Protein AF-A0A9Q3JSG1-F1 (afdb_monomer_lite)

Foldseek 3Di:
DQDDPVSVVCCVVVDPQFDADPVGDTDGPDPPDVVSVVCPPPDPDDVVNVVVVVVVVVVVVVVVVVVVVVVVVVVVVVVVVDDDDDADFFDWDWADCLPPPPDDDDSVPDDTDTDTDDDDD

Organism: NCBI:txid1389203

Secondary structure (DSSP, 8-state):
---SHHHHHHHHHHS-SEEEPTT--EEE-----HHHHHTTTT----HHHHHHHHHHHHHHHHHHHHHHHHHHHHHHHHHHH-PPP-PPTT-EEEE--TT-TTS-S-GGG-PPEEEE-----

pLDDT: mean 70.73, std 15.53, range [45.06, 97.75]

Sequence (121 aa):
MIQTLEDMIRRFCAYDLEFKDSYGFTHGWNPKHPVDTLKKDLVDIHPAASSFKLLLDEVRHNANKRINDAFEYTKQKWDKSHENPEFKVGDSILASTFNFNNIKGPKKFKDSFSGPFIKYR

Structure (mmCIF, N/CA/C/O backbone):
data_AF-A0A9Q3JSG1-F1
#
_entry.id   AF-A0A9Q3JSG1-F1
#
loop_
_atom_site.group_PDB
_atom_site.id
_atom_site.type_symbol
_atom_site.label_atom_id
_atom_site.label_alt_id
_atom_site.label_comp_id
_atom_site.label_asym_id
_atom_site.label_entity_id
_atom_site.label_seq_id
_atom_site.pdbx_PDB_ins_code
_atom_site.Cartn_x
_atom_site.Cartn_y
_atom_site.Cartn_z
_atom_site.occupancy
_atom_site.B_iso_or_equiv
_atom_site.auth_seq_id
_atom_site.auth_comp_id
_atom_site.auth_asym_id
_atom_site.auth_atom_id
_atom_site.pdbx_PDB_model_num
ATOM 1 N N . MET A 1 1 ? 2.620 -1.018 -41.792 1.00 45.31 1 MET A N 1
ATOM 2 C CA . MET A 1 1 ? 4.096 -1.032 -41.807 1.00 45.31 1 MET A CA 1
ATOM 3 C C . MET A 1 1 ? 4.565 -0.022 -40.772 1.00 45.31 1 MET A C 1
ATOM 5 O O . MET A 1 1 ? 4.144 1.122 -40.871 1.00 45.31 1 MET A O 1
ATOM 9 N N . ILE A 1 2 ? 5.300 -0.454 -39.743 1.00 45.06 2 ILE A N 1
ATOM 10 C CA . ILE A 1 2 ? 5.839 0.438 -38.700 1.00 45.06 2 ILE A CA 1
ATOM 11 C C . ILE A 1 2 ? 7.036 1.160 -39.311 1.00 45.06 2 ILE A C 1
ATOM 13 O O . ILE A 1 2 ? 7.956 0.502 -39.790 1.00 45.06 2 ILE A O 1
ATOM 17 N N . GLN A 1 3 ? 6.992 2.488 -39.350 1.00 51.91 3 GLN A N 1
ATOM 18 C CA . GLN A 1 3 ? 8.023 3.293 -40.018 1.00 51.91 3 GLN A CA 1
ATOM 19 C C . GLN A 1 3 ? 8.934 4.031 -39.031 1.00 51.91 3 GLN A C 1
ATOM 21 O O . GLN A 1 3 ? 10.043 4.406 -39.399 1.00 51.91 3 GLN A O 1
ATOM 26 N N . THR A 1 4 ? 8.512 4.212 -37.774 1.00 71.81 4 THR A N 1
ATOM 27 C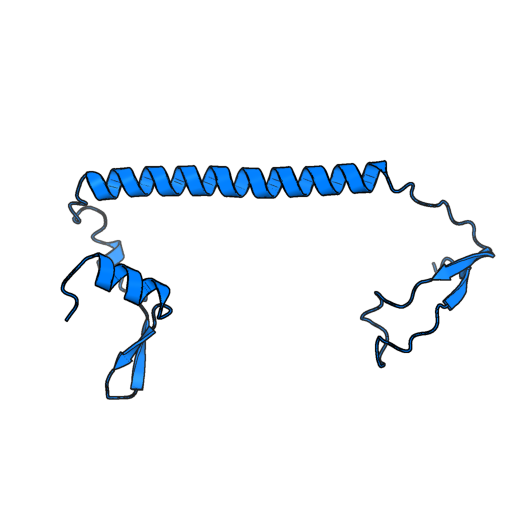 CA . THR A 1 4 ? 9.291 4.928 -36.752 1.00 71.81 4 THR A CA 1
ATOM 28 C C . THR A 1 4 ? 9.133 4.306 -35.362 1.00 71.81 4 THR A C 1
ATOM 30 O O . THR A 1 4 ? 8.151 3.620 -35.071 1.00 71.81 4 THR A O 1
ATOM 33 N N . LEU A 1 5 ? 10.105 4.569 -34.480 1.00 63.56 5 LEU A N 1
ATOM 34 C CA . LEU A 1 5 ? 10.089 4.127 -33.079 1.00 63.56 5 LEU A CA 1
ATOM 35 C C . LEU A 1 5 ? 8.884 4.699 -32.313 1.00 63.56 5 LEU A C 1
ATOM 37 O O . LEU A 1 5 ? 8.303 4.030 -31.464 1.00 63.56 5 LEU A O 1
ATOM 41 N N . GLU A 1 6 ? 8.470 5.920 -32.651 1.00 69.00 6 GLU A N 1
ATOM 42 C CA . GLU A 1 6 ? 7.292 6.554 -32.062 1.00 69.00 6 GLU A CA 1
ATOM 43 C C . GLU A 1 6 ? 5.992 5.859 -32.490 1.00 69.00 6 GLU A C 1
ATOM 45 O O . GLU A 1 6 ? 5.108 5.651 -31.661 1.00 69.00 6 GLU A O 1
ATOM 50 N N . ASP A 1 7 ? 5.895 5.420 -33.750 1.00 60.06 7 ASP A N 1
ATOM 51 C CA . ASP A 1 7 ? 4.764 4.620 -34.237 1.00 60.06 7 ASP A CA 1
ATOM 52 C C . ASP A 1 7 ? 4.714 3.247 -33.537 1.00 60.06 7 ASP A C 1
ATOM 54 O O . ASP A 1 7 ? 3.640 2.747 -33.205 1.00 60.06 7 ASP A O 1
ATOM 58 N N . MET A 1 8 ? 5.877 2.668 -33.217 1.00 62.97 8 MET A N 1
ATOM 59 C CA . MET A 1 8 ? 5.975 1.426 -32.443 1.00 62.97 8 MET A CA 1
ATOM 60 C C . MET A 1 8 ? 5.488 1.604 -30.995 1.00 62.97 8 MET A C 1
ATOM 62 O O . MET A 1 8 ? 4.680 0.810 -30.515 1.00 62.97 8 MET A O 1
ATOM 66 N N . ILE A 1 9 ? 5.932 2.665 -30.312 1.00 68.50 9 ILE A N 1
ATOM 67 C CA . ILE A 1 9 ? 5.552 2.951 -28.918 1.00 68.50 9 ILE A CA 1
ATOM 68 C C . ILE A 1 9 ? 4.072 3.341 -28.821 1.00 68.50 9 ILE A C 1
ATOM 70 O O . ILE A 1 9 ? 3.372 2.871 -27.927 1.00 68.50 9 ILE A O 1
ATOM 74 N N . ARG A 1 10 ? 3.553 4.146 -29.758 1.00 64.06 10 ARG A N 1
ATOM 75 C CA . ARG A 1 10 ? 2.122 4.494 -29.784 1.00 64.06 10 ARG A CA 1
ATOM 76 C C . ARG A 1 10 ? 1.242 3.266 -29.960 1.00 64.06 10 ARG A C 1
ATOM 78 O O . ARG A 1 10 ? 0.214 3.173 -29.299 1.00 64.06 10 ARG A O 1
ATOM 85 N N . ARG A 1 11 ? 1.645 2.312 -30.801 1.00 57.31 11 ARG A N 1
ATOM 86 C CA . ARG A 1 11 ? 0.912 1.047 -30.965 1.00 57.31 11 ARG A CA 1
ATOM 87 C C . ARG A 1 11 ? 0.988 0.172 -29.718 1.00 57.31 11 ARG A C 1
ATOM 89 O O . ARG A 1 11 ? -0.030 -0.399 -29.360 1.00 57.31 11 ARG A O 1
ATOM 96 N N . PHE A 1 12 ? 2.137 0.136 -29.042 1.00 61.00 12 PHE A N 1
ATOM 97 C CA . PHE A 1 12 ? 2.320 -0.574 -27.771 1.00 61.00 12 PHE A CA 1
ATOM 98 C C . PHE A 1 12 ? 1.452 -0.004 -26.637 1.00 61.00 12 PHE A C 1
ATOM 100 O O . PHE A 1 12 ? 0.943 -0.756 -25.818 1.00 61.00 12 PHE A O 1
ATOM 107 N N . CYS A 1 13 ? 1.260 1.317 -26.591 1.00 58.22 13 CYS A N 1
ATOM 108 C CA . CYS A 1 13 ? 0.412 1.956 -25.581 1.00 58.22 13 CYS A CA 1
ATOM 109 C C . CYS A 1 13 ? -1.086 1.942 -25.934 1.00 58.22 13 CYS A C 1
ATOM 111 O O . CYS A 1 13 ? -1.915 1.998 -25.031 1.00 58.22 13 CYS A O 1
ATOM 113 N N . ALA A 1 14 ? -1.442 1.936 -27.225 1.00 55.69 14 ALA A N 1
ATOM 114 C CA . ALA A 1 14 ? -2.836 1.996 -27.681 1.00 55.69 14 ALA A CA 1
ATOM 115 C C . ALA A 1 14 ? -3.501 0.619 -27.805 1.00 55.69 14 ALA A C 1
ATOM 117 O O . ALA A 1 14 ? -4.720 0.516 -27.680 1.00 55.69 14 ALA A O 1
ATOM 118 N N . TYR A 1 15 ? -2.713 -0.423 -28.054 1.00 48.97 15 TYR A N 1
ATOM 119 C CA . TYR A 1 15 ? -3.177 -1.797 -28.126 1.00 48.97 15 TYR A CA 1
ATOM 120 C C . TYR A 1 15 ? -2.356 -2.598 -27.124 1.00 48.97 15 TYR A C 1
ATOM 122 O O . TYR A 1 15 ? -1.144 -2.739 -27.293 1.00 48.97 15 TYR A O 1
ATOM 130 N N . ASP A 1 16 ? -3.014 -3.150 -26.102 1.00 49.44 16 ASP A N 1
ATOM 131 C CA . ASP A 1 16 ? -2.452 -4.322 -25.437 1.00 49.44 16 ASP A CA 1
ATOM 132 C C . ASP A 1 16 ? -2.068 -5.340 -26.520 1.00 49.44 16 ASP A C 1
ATOM 134 O O . ASP A 1 16 ? -2.697 -5.401 -27.576 1.00 49.44 16 ASP A O 1
ATOM 138 N N . LEU A 1 17 ? -0.988 -6.067 -26.251 1.00 52.28 17 LEU A N 1
ATOM 139 C CA . LEU A 1 17 ? -0.110 -6.859 -27.124 1.00 52.28 17 LEU A CA 1
ATOM 140 C C . LEU A 1 17 ? -0.762 -7.980 -27.973 1.00 52.28 17 LEU A C 1
ATOM 142 O O . LEU A 1 17 ? -0.142 -9.014 -28.205 1.00 52.28 17 LEU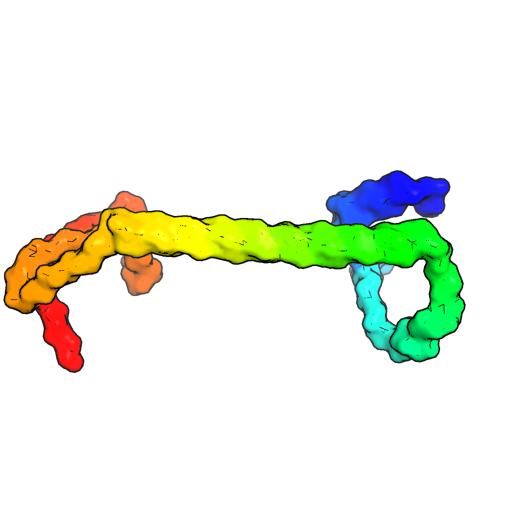 A O 1
ATOM 146 N N . GLU A 1 18 ? -1.991 -7.808 -28.446 1.00 50.94 18 GLU A N 1
ATOM 147 C CA . GLU A 1 18 ? -2.766 -8.758 -29.232 1.00 50.94 18 GLU A CA 1
ATOM 148 C C . GLU A 1 18 ? -3.064 -8.180 -30.619 1.00 50.94 18 GLU A C 1
ATOM 150 O O . GLU A 1 18 ? -3.997 -7.405 -30.836 1.00 50.94 18 GLU A O 1
ATOM 155 N N . PHE A 1 19 ? -2.261 -8.592 -31.597 1.00 52.19 19 PHE A N 1
ATOM 156 C CA . PHE A 1 19 ? -2.543 -8.344 -33.005 1.00 52.19 19 PHE A CA 1
ATOM 157 C C . PHE A 1 19 ? -3.527 -9.412 -33.507 1.00 52.19 19 PHE A C 1
ATOM 159 O O . PHE A 1 19 ? -3.241 -10.604 -33.398 1.00 52.19 19 PHE A O 1
ATOM 166 N N . LYS A 1 20 ? -4.687 -9.011 -34.044 1.00 50.72 20 LYS A N 1
ATOM 167 C CA . LYS A 1 20 ? -5.618 -9.929 -34.723 1.00 50.72 20 LYS A CA 1
ATOM 168 C C . LYS A 1 20 ? -5.410 -9.884 -36.229 1.00 50.72 20 LYS A C 1
ATOM 170 O O . LYS A 1 20 ? -5.493 -8.811 -36.821 1.00 50.72 20 LYS A O 1
ATOM 175 N N . ASP A 1 21 ? -5.193 -11.047 -36.832 1.00 56.56 21 ASP A N 1
ATOM 176 C CA . ASP A 1 21 ? -5.088 -11.174 -38.288 1.00 56.56 21 ASP A CA 1
ATOM 177 C C . ASP A 1 21 ? -6.477 -11.139 -38.959 1.00 56.56 21 ASP A C 1
ATOM 179 O O . ASP A 1 21 ? -7.507 -11.247 -38.285 1.00 56.56 21 ASP A O 1
ATOM 183 N N . SER A 1 22 ? -6.540 -11.029 -40.292 1.00 60.12 22 SER A N 1
ATOM 184 C CA . SER A 1 22 ? -7.803 -10.963 -41.065 1.00 60.12 22 SER A CA 1
ATOM 185 C C . SER A 1 22 ? -8.715 -12.194 -40.917 1.00 60.12 22 SER A C 1
ATOM 187 O O . SER A 1 22 ? -9.892 -12.138 -41.267 1.00 60.12 22 SER A O 1
ATOM 189 N N . TYR A 1 23 ? -8.190 -13.281 -40.353 1.00 60.78 23 TYR A N 1
ATOM 190 C CA . TYR A 1 23 ? -8.910 -14.512 -40.019 1.00 60.78 23 TYR A CA 1
ATOM 191 C C . TYR A 1 23 ? -9.373 -1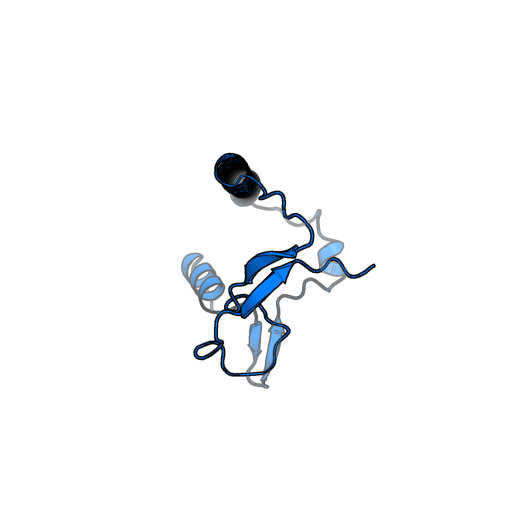4.578 -38.550 1.00 60.78 23 TYR A C 1
ATOM 193 O O . TYR A 1 23 ? -9.952 -15.577 -38.132 1.00 60.78 23 TYR A O 1
ATOM 201 N N . GLY A 1 24 ? -9.130 -13.531 -37.750 1.00 56.62 24 GLY A N 1
ATOM 202 C CA . GLY A 1 24 ? -9.639 -13.396 -36.380 1.00 56.62 24 GLY A CA 1
ATOM 203 C C . GLY A 1 24 ? -8.794 -14.036 -35.271 1.00 56.62 24 GLY A C 1
ATOM 204 O O . GLY A 1 24 ? -9.206 -13.996 -34.110 1.00 56.62 24 GLY A O 1
ATOM 205 N N . PHE A 1 25 ? -7.617 -14.588 -35.583 1.00 52.97 25 PHE A N 1
ATOM 206 C CA . PHE A 1 25 ? -6.708 -15.177 -34.592 1.00 52.97 25 PHE A CA 1
ATOM 207 C C . PHE A 1 25 ? -5.886 -14.107 -33.867 1.00 52.97 25 PHE A C 1
ATOM 209 O O . PHE A 1 25 ? -5.305 -13.235 -34.508 1.00 52.97 25 PHE A O 1
ATOM 216 N N . THR A 1 26 ? -5.826 -14.182 -32.533 1.00 52.72 26 THR A N 1
ATOM 217 C CA . THR A 1 26 ? -4.994 -13.315 -31.688 1.00 52.72 26 THR A CA 1
ATOM 218 C C . THR A 1 26 ? -3.560 -13.831 -31.648 1.00 52.72 26 THR A C 1
ATOM 220 O O . THR A 1 26 ? -3.247 -14.837 -31.010 1.00 52.72 26 THR A O 1
ATOM 223 N N . HIS A 1 27 ? -2.655 -13.113 -32.301 1.00 53.78 27 HIS A N 1
ATOM 224 C CA . HIS A 1 27 ? -1.224 -13.286 -32.119 1.00 53.78 27 HIS A CA 1
ATOM 225 C C . HIS A 1 27 ? -0.778 -12.377 -30.977 1.00 53.78 27 HIS A C 1
ATOM 227 O O . HIS A 1 27 ? -0.425 -11.215 -31.171 1.00 53.78 27 HIS A O 1
ATOM 233 N N . GLY A 1 28 ? -0.838 -12.911 -29.758 1.00 49.16 28 GLY A N 1
ATOM 234 C CA . GLY A 1 28 ? -0.092 -12.339 -28.645 1.00 49.16 28 GLY A CA 1
ATOM 235 C C . GLY A 1 28 ? 1.406 -12.530 -28.878 1.00 49.16 28 GLY A C 1
ATOM 236 O O . GLY A 1 28 ? 1.814 -13.571 -29.404 1.00 49.16 28 GLY A O 1
ATOM 237 N N . TRP A 1 29 ? 2.247 -11.581 -28.457 1.00 51.47 29 TRP A N 1
ATOM 238 C CA . TRP A 1 29 ? 3.688 -11.846 -28.334 1.00 51.47 29 TRP A CA 1
ATOM 239 C C . TRP A 1 29 ? 3.889 -12.827 -27.179 1.00 51.47 29 TRP A C 1
ATOM 241 O O . TRP A 1 29 ? 4.110 -12.452 -26.032 1.00 51.47 29 TRP A O 1
ATOM 251 N N . ASN A 1 30 ? 3.736 -14.113 -27.471 1.00 47.03 30 ASN A N 1
ATOM 252 C CA . ASN A 1 30 ? 4.008 -15.189 -26.538 1.00 47.03 30 ASN A CA 1
ATOM 253 C C . ASN A 1 30 ? 5.453 -15.626 -26.801 1.00 47.03 30 ASN A C 1
ATOM 255 O O . ASN A 1 30 ? 5.683 -16.321 -27.793 1.00 47.03 30 ASN A O 1
ATOM 259 N N . PRO A 1 31 ? 6.441 -15.255 -25.963 1.00 45.41 31 PRO A N 1
ATOM 260 C CA . PRO A 1 31 ? 7.781 -15.821 -26.050 1.00 45.41 31 PRO A CA 1
ATOM 261 C C . PRO A 1 31 ? 7.717 -17.264 -25.528 1.00 45.41 31 PRO A C 1
ATOM 263 O O . PRO A 1 31 ? 8.153 -17.574 -24.423 1.00 45.41 31 PRO A O 1
ATOM 266 N N . LYS A 1 32 ? 7.061 -18.148 -26.282 1.00 46.12 32 LYS A N 1
ATOM 267 C CA . LYS A 1 32 ? 6.897 -19.570 -25.955 1.00 46.12 32 LYS A CA 1
ATOM 268 C C . LYS A 1 32 ? 7.617 -20.480 -26.940 1.00 46.12 32 LYS A C 1
ATOM 270 O O . LYS A 1 32 ? 7.507 -21.696 -26.810 1.00 46.12 32 LYS A O 1
ATOM 275 N N . HIS A 1 33 ? 8.375 -19.935 -27.894 1.00 49.44 33 HIS A N 1
ATOM 276 C CA . HIS A 1 33 ? 9.260 -20.773 -28.686 1.00 49.44 33 HIS A CA 1
ATOM 277 C C . HIS A 1 33 ? 10.565 -21.034 -27.913 1.00 49.44 33 HIS A C 1
ATOM 279 O O . HIS A 1 33 ? 11.253 -20.087 -27.529 1.00 49.44 33 HIS A O 1
ATOM 285 N N . PRO A 1 34 ? 10.969 -22.308 -27.724 1.00 49.22 34 PRO A N 1
ATOM 286 C CA . PRO A 1 34 ? 12.261 -22.655 -27.119 1.00 49.22 34 PRO A CA 1
ATOM 287 C C . PRO A 1 34 ? 13.445 -22.004 -27.850 1.00 49.22 34 PRO A C 1
ATOM 289 O O . PRO A 1 34 ? 14.487 -21.746 -27.258 1.00 49.22 34 PRO A O 1
ATOM 292 N N . VAL A 1 35 ? 13.258 -21.688 -29.134 1.00 52.66 35 VAL A N 1
ATOM 293 C CA . VAL A 1 35 ? 14.235 -21.035 -30.012 1.00 52.66 35 VAL A CA 1
ATOM 294 C C . VAL A 1 35 ? 14.618 -19.636 -29.514 1.00 52.66 35 VAL A C 1
ATOM 296 O O . VAL A 1 35 ? 15.791 -19.277 -29.584 1.00 52.66 35 VAL A O 1
ATOM 299 N N . ASP A 1 36 ? 13.678 -18.886 -28.932 1.00 48.94 36 ASP A N 1
ATOM 300 C CA . ASP A 1 36 ? 13.948 -17.551 -28.374 1.00 48.94 36 ASP A CA 1
ATOM 301 C C . ASP A 1 36 ? 14.700 -17.637 -27.039 1.00 48.94 36 ASP A C 1
ATOM 303 O O . ASP A 1 36 ? 15.428 -16.726 -26.650 1.00 48.94 36 ASP A O 1
ATOM 307 N N . THR A 1 37 ? 14.580 -18.774 -26.348 1.00 55.50 37 THR A N 1
ATOM 308 C CA . THR A 1 37 ? 15.332 -19.048 -25.115 1.00 55.50 37 THR A CA 1
ATOM 309 C C . THR A 1 37 ? 16.766 -19.487 -25.420 1.00 55.50 37 THR A C 1
ATOM 311 O O . THR A 1 37 ? 17.670 -19.187 -24.643 1.00 55.50 37 THR A O 1
ATOM 314 N N . LEU A 1 38 ? 16.976 -20.156 -26.561 1.00 55.19 38 LEU A N 1
ATOM 315 C CA . LEU A 1 38 ? 18.271 -20.664 -27.027 1.00 55.19 38 LEU A CA 1
ATOM 316 C C . LEU A 1 38 ? 19.177 -19.583 -27.646 1.00 55.19 38 LEU A C 1
ATOM 318 O O . LEU A 1 38 ? 20.373 -19.808 -27.779 1.00 55.19 38 LEU A O 1
ATOM 322 N N . LYS A 1 39 ? 18.637 -18.412 -28.013 1.00 55.22 39 LYS A N 1
ATOM 323 C CA . LYS A 1 39 ? 19.378 -17.321 -28.680 1.00 55.22 39 LYS A CA 1
ATOM 324 C C . LYS A 1 39 ? 19.667 -16.114 -27.782 1.00 55.22 39 LYS A C 1
ATOM 326 O O . LYS A 1 39 ? 19.871 -15.014 -28.287 1.00 55.22 39 LYS A O 1
ATOM 331 N N . LYS A 1 40 ? 19.695 -16.291 -26.459 1.00 55.97 40 LYS A N 1
ATOM 332 C CA . LYS A 1 40 ? 20.018 -15.193 -25.525 1.00 55.97 40 LYS A CA 1
ATOM 333 C C . LYS A 1 40 ? 21.411 -14.599 -25.763 1.00 55.97 40 LYS A C 1
ATOM 335 O O . LYS A 1 40 ? 21.586 -13.406 -25.555 1.00 55.97 40 LYS A O 1
ATOM 340 N N . ASP A 1 41 ? 22.331 -15.408 -26.283 1.00 56.72 41 ASP A N 1
ATOM 341 C CA . ASP A 1 41 ? 23.723 -15.020 -26.525 1.00 56.72 41 ASP A CA 1
ATOM 342 C C . ASP A 1 41 ? 23.975 -14.496 -27.954 1.00 56.72 41 ASP A C 1
ATOM 344 O O . ASP A 1 41 ? 25.089 -14.095 -28.268 1.00 56.72 41 ASP A O 1
ATOM 348 N N . LEU A 1 42 ? 22.965 -14.509 -28.839 1.00 54.94 42 LEU A N 1
ATOM 349 C CA . LEU A 1 42 ? 23.111 -14.140 -30.260 1.00 54.94 42 LEU A CA 1
ATOM 350 C C . LEU A 1 42 ? 22.502 -12.780 -30.624 1.00 54.94 42 LEU A C 1
ATOM 352 O O . LEU A 1 42 ? 22.607 -12.351 -31.773 1.00 54.94 42 LEU A O 1
ATOM 356 N N . VAL A 1 43 ? 21.817 -12.116 -29.693 1.00 63.19 43 VAL A N 1
ATOM 357 C CA . VAL A 1 43 ? 21.240 -10.799 -29.964 1.00 63.19 43 VAL A CA 1
ATOM 358 C C . VAL A 1 43 ? 22.267 -9.749 -29.566 1.00 63.19 43 VAL A C 1
ATOM 360 O O . VAL A 1 43 ? 22.416 -9.454 -28.382 1.00 63.19 43 VAL A O 1
ATOM 363 N N . ASP A 1 44 ? 22.951 -9.170 -30.554 1.00 60.69 44 ASP A N 1
ATOM 364 C CA . ASP A 1 44 ? 23.726 -7.941 -30.370 1.00 60.69 44 ASP A CA 1
ATOM 365 C C . ASP A 1 44 ? 22.759 -6.805 -30.019 1.00 60.69 44 ASP A C 1
ATOM 367 O O . ASP A 1 44 ? 22.196 -6.110 -30.870 1.00 60.69 44 ASP A O 1
ATOM 371 N N . ILE A 1 45 ? 22.499 -6.652 -28.723 1.00 63.75 45 ILE A N 1
ATOM 372 C CA . ILE A 1 45 ? 21.697 -5.555 -28.202 1.00 63.75 45 ILE A CA 1
ATOM 373 C C . ILE A 1 45 ? 22.542 -4.293 -28.348 1.00 63.75 45 ILE A C 1
ATOM 375 O O . ILE A 1 45 ? 23.605 -4.171 -27.739 1.00 63.75 45 ILE A O 1
ATOM 379 N N . HIS A 1 46 ? 22.051 -3.333 -29.133 1.00 66.19 46 HIS A N 1
ATOM 380 C CA . HIS A 1 46 ? 22.691 -2.029 -29.270 1.00 66.1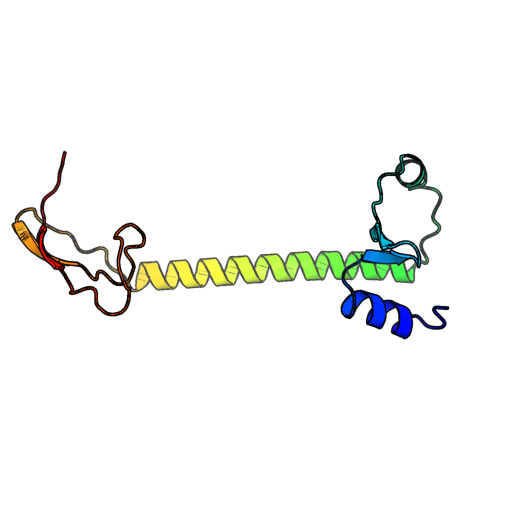9 46 HIS A CA 1
ATOM 381 C C . HIS A 1 46 ? 22.992 -1.444 -27.873 1.00 66.19 46 HIS A C 1
ATOM 383 O O . HIS A 1 46 ? 22.103 -1.458 -27.013 1.00 66.19 46 HIS A O 1
ATOM 389 N N . PRO A 1 47 ? 24.194 -0.899 -27.611 1.00 71.50 47 PRO A N 1
ATOM 390 C CA . PRO A 1 47 ? 24.620 -0.495 -26.265 1.00 71.50 47 PRO A CA 1
ATOM 391 C C . PRO A 1 47 ? 23.654 0.489 -25.584 1.00 71.50 47 PRO A C 1
ATOM 393 O O . PRO A 1 47 ? 23.458 0.421 -24.373 1.00 71.50 47 PRO A O 1
ATOM 396 N N . ALA A 1 48 ? 22.969 1.335 -26.363 1.00 72.69 48 ALA A N 1
ATOM 397 C CA . ALA A 1 48 ? 21.926 2.233 -25.854 1.00 72.69 48 ALA A CA 1
ATOM 398 C C . ALA A 1 48 ? 20.669 1.510 -25.321 1.00 72.69 48 ALA A C 1
ATOM 400 O O . ALA A 1 48 ? 20.025 1.990 -24.394 1.00 72.69 48 ALA A O 1
ATOM 401 N N . ALA A 1 49 ? 20.303 0.352 -25.879 1.00 72.88 49 ALA A N 1
ATOM 402 C CA . ALA A 1 49 ? 19.186 -0.448 -25.375 1.00 72.88 49 ALA A CA 1
ATOM 403 C C . ALA A 1 49 ? 19.568 -1.193 -24.083 1.00 72.88 49 ALA A C 1
ATOM 405 O O . ALA A 1 49 ? 18.740 -1.335 -23.183 1.00 72.88 49 ALA A O 1
ATOM 406 N N . SER A 1 50 ? 20.836 -1.605 -23.958 1.00 72.56 50 SER A N 1
ATOM 407 C CA . SER A 1 50 ? 21.372 -2.194 -22.724 1.00 72.56 50 SER A CA 1
ATOM 408 C C . SER A 1 50 ? 21.398 -1.176 -21.577 1.00 72.56 50 SER A C 1
ATOM 410 O O . SER A 1 50 ? 20.886 -1.454 -20.490 1.00 72.56 50 SER A O 1
ATOM 412 N N . SER A 1 51 ? 21.890 0.044 -21.829 1.00 77.19 51 SER A N 1
ATOM 413 C CA . SER A 1 51 ? 21.886 1.116 -20.824 1.00 77.19 51 SER A CA 1
ATOM 414 C C . SER A 1 51 ? 20.470 1.542 -20.427 1.00 77.19 51 SER A C 1
ATOM 416 O O . SER A 1 51 ? 20.203 1.770 -19.247 1.00 77.19 51 SER A O 1
ATOM 418 N N . PHE A 1 52 ? 19.536 1.577 -21.380 1.00 81.31 52 PHE A N 1
ATOM 419 C CA . PHE A 1 52 ? 18.138 1.889 -21.092 1.00 81.31 52 PHE A CA 1
ATOM 420 C C . PHE A 1 52 ? 17.468 0.837 -20.200 1.00 81.31 52 PHE A C 1
ATOM 422 O O . PHE A 1 52 ? 16.715 1.189 -19.295 1.00 81.31 52 PHE A O 1
ATOM 429 N N . LYS A 1 53 ? 17.773 -0.452 -20.398 1.00 84.81 53 LYS A N 1
ATOM 430 C CA . LYS A 1 53 ? 17.268 -1.520 -19.526 1.00 84.81 53 LYS A CA 1
ATOM 431 C C . LYS A 1 53 ? 17.740 -1.343 -18.083 1.00 84.81 53 LYS A C 1
ATOM 433 O O . LYS A 1 53 ? 16.923 -1.428 -17.172 1.00 84.81 53 LYS A O 1
ATOM 438 N N . LEU A 1 54 ? 19.030 -1.064 -17.885 1.00 86.75 54 LEU A N 1
ATOM 439 C CA . LEU A 1 54 ? 19.591 -0.824 -16.551 1.00 86.75 54 LEU A CA 1
ATOM 440 C C . LEU A 1 54 ? 18.889 0.345 -15.853 1.00 86.75 54 LEU A C 1
ATOM 442 O O . LEU A 1 54 ? 18.491 0.222 -14.697 1.00 86.75 54 LEU A O 1
ATOM 446 N N . LEU A 1 55 ? 18.665 1.438 -16.587 1.00 89.00 55 LEU A N 1
ATOM 447 C CA . LEU A 1 55 ? 17.933 2.596 -16.081 1.00 89.00 55 LEU A CA 1
ATOM 448 C C . LEU A 1 55 ? 16.494 2.224 -15.695 1.00 89.00 55 LEU A C 1
ATOM 450 O O . LEU A 1 55 ? 16.026 2.602 -14.623 1.00 89.00 55 LEU A O 1
ATOM 454 N N . LEU A 1 56 ? 15.788 1.457 -16.529 1.00 90.62 56 LEU A N 1
ATOM 455 C CA . LEU A 1 56 ? 14.428 1.008 -16.220 1.00 90.62 56 LEU A CA 1
ATOM 456 C C . LEU A 1 56 ? 14.366 0.110 -14.983 1.00 90.62 56 LEU A C 1
ATOM 458 O O . LEU A 1 56 ? 13.434 0.240 -14.186 1.00 90.62 56 LEU A O 1
ATOM 462 N N . ASP A 1 57 ? 15.332 -0.788 -14.813 1.00 91.12 57 ASP A N 1
ATOM 463 C CA . ASP A 1 57 ? 15.386 -1.676 -13.654 1.00 91.12 57 ASP A CA 1
ATOM 464 C C . ASP A 1 57 ? 15.670 -0.886 -12.364 1.00 91.12 57 ASP A C 1
ATOM 466 O O . ASP A 1 57 ? 15.015 -1.124 -11.344 1.00 91.12 57 ASP A O 1
ATOM 470 N N . GLU A 1 58 ? 16.547 0.122 -12.418 1.00 95.06 58 GLU A N 1
ATOM 471 C CA . GLU A 1 58 ? 16.793 1.039 -11.298 1.00 95.06 58 GLU A CA 1
ATOM 472 C C . GLU A 1 58 ? 15.546 1.871 -10.955 1.00 95.06 58 GLU A C 1
ATOM 474 O O . GLU A 1 58 ? 15.137 1.948 -9.791 1.00 95.06 58 GLU A O 1
ATOM 479 N N . VAL A 1 59 ? 14.886 2.450 -11.963 1.00 93.75 59 VAL A N 1
ATOM 480 C CA . VAL A 1 59 ? 13.643 3.214 -11.777 1.00 93.75 59 VAL A CA 1
ATOM 481 C C . VAL A 1 59 ? 12.550 2.332 -11.178 1.00 93.75 59 VAL A C 1
ATOM 483 O O . VAL A 1 59 ? 11.866 2.756 -10.245 1.00 93.75 59 VAL A O 1
ATOM 486 N N . ARG A 1 60 ? 12.409 1.088 -11.649 1.00 93.62 60 ARG A N 1
ATOM 487 C CA . ARG A 1 60 ? 11.448 0.122 -11.100 1.00 93.62 60 ARG A CA 1
ATOM 488 C C . ARG A 1 60 ? 11.758 -0.206 -9.641 1.00 93.62 60 ARG A C 1
ATOM 490 O O . ARG A 1 60 ? 10.841 -0.223 -8.820 1.00 93.62 60 ARG A O 1
ATOM 497 N N . HIS A 1 61 ? 13.024 -0.452 -9.306 1.00 95.38 61 HIS A N 1
ATOM 498 C CA . HIS A 1 61 ? 13.435 -0.714 -7.927 1.00 95.38 61 HIS A CA 1
ATOM 499 C C . HIS A 1 61 ? 13.090 0.467 -7.009 1.00 95.38 61 HIS A C 1
ATOM 501 O O . HIS A 1 61 ? 12.455 0.285 -5.966 1.00 95.38 61 HIS A O 1
ATOM 507 N N . ASN A 1 62 ? 13.428 1.683 -7.437 1.00 96.38 62 ASN A N 1
ATOM 508 C CA . ASN A 1 62 ? 13.134 2.902 -6.693 1.00 96.38 62 ASN A CA 1
ATOM 509 C C . ASN A 1 62 ? 11.626 3.132 -6.537 1.00 96.38 62 ASN A C 1
ATOM 511 O O . ASN A 1 62 ? 11.174 3.448 -5.437 1.00 96.38 62 ASN A O 1
ATOM 515 N N . ALA A 1 63 ? 10.835 2.930 -7.592 1.00 95.56 63 ALA A N 1
ATOM 516 C CA . ALA A 1 63 ? 9.381 3.051 -7.533 1.00 95.56 63 ALA A CA 1
ATOM 517 C C . ALA A 1 63 ? 8.772 2.068 -6.520 1.00 95.56 63 ALA A C 1
ATOM 519 O O . ALA A 1 63 ? 7.992 2.478 -5.661 1.00 95.56 63 ALA A O 1
ATOM 520 N N . ASN A 1 64 ? 9.192 0.800 -6.553 1.00 96.88 64 ASN A N 1
ATOM 521 C CA . ASN A 1 64 ? 8.731 -0.216 -5.604 1.00 96.88 64 ASN A CA 1
ATOM 522 C C . ASN A 1 64 ? 9.081 0.150 -4.160 1.00 96.88 64 ASN A C 1
ATOM 524 O O . ASN A 1 64 ? 8.236 0.042 -3.271 1.00 96.88 64 ASN A O 1
ATOM 528 N N . LYS A 1 65 ? 10.303 0.640 -3.927 1.00 97.75 65 LYS A N 1
ATOM 529 C CA . LYS A 1 65 ? 10.717 1.115 -2.606 1.00 97.75 65 LYS A CA 1
ATOM 530 C C . LYS A 1 65 ? 9.811 2.245 -2.110 1.00 97.75 65 LYS A C 1
ATOM 532 O O . LYS A 1 65 ? 9.322 2.179 -0.991 1.00 97.75 65 LYS A O 1
ATOM 537 N N . ARG A 1 66 ? 9.510 3.235 -2.957 1.00 95.50 66 ARG A N 1
ATOM 538 C CA . ARG A 1 66 ? 8.641 4.367 -2.583 1.00 95.50 66 ARG A CA 1
ATOM 539 C C . ARG A 1 66 ? 7.211 3.943 -2.270 1.00 95.50 66 ARG A C 1
ATOM 541 O O . ARG A 1 66 ? 6.610 4.511 -1.363 1.00 95.50 66 ARG A O 1
ATOM 548 N N . ILE A 1 67 ? 6.682 2.954 -2.987 1.00 94.50 67 ILE A N 1
ATOM 549 C CA . ILE A 1 67 ? 5.363 2.378 -2.694 1.00 94.50 67 ILE A CA 1
ATOM 550 C C . ILE A 1 67 ? 5.367 1.732 -1.304 1.00 94.50 67 ILE A C 1
ATOM 552 O O . ILE A 1 67 ? 4.467 2.000 -0.508 1.00 94.50 67 ILE A O 1
ATOM 556 N N . ASN A 1 68 ? 6.392 0.937 -0.993 1.00 97.38 68 ASN A N 1
ATOM 557 C CA . ASN A 1 68 ? 6.518 0.289 0.312 1.00 97.38 68 ASN A CA 1
ATOM 558 C C . ASN A 1 68 ? 6.677 1.315 1.443 1.00 97.38 68 ASN A C 1
ATOM 560 O O . ASN A 1 68 ? 5.934 1.254 2.419 1.00 97.38 68 ASN A O 1
ATOM 564 N N . ASP A 1 69 ? 7.554 2.309 1.275 1.00 96.81 69 ASP A N 1
ATOM 565 C CA . ASP A 1 69 ? 7.763 3.380 2.258 1.00 96.81 69 ASP A CA 1
ATOM 566 C C . ASP A 1 69 ? 6.454 4.153 2.531 1.00 96.81 69 ASP A C 1
ATOM 568 O O . ASP A 1 69 ? 6.118 4.460 3.677 1.00 96.81 69 ASP A O 1
ATOM 572 N N . ALA A 1 70 ? 5.673 4.450 1.484 1.00 94.94 70 ALA A N 1
ATOM 573 C CA . ALA A 1 70 ? 4.384 5.132 1.614 1.00 94.94 70 ALA A CA 1
ATOM 574 C C . ALA A 1 70 ? 3.337 4.271 2.343 1.00 94.94 70 ALA A C 1
ATOM 576 O O . ALA A 1 70 ? 2.554 4.784 3.156 1.00 94.94 70 ALA A O 1
ATOM 577 N N . PHE A 1 71 ? 3.328 2.963 2.077 1.00 95.44 71 PHE A N 1
ATOM 578 C CA . PHE A 1 71 ? 2.469 2.014 2.778 1.00 95.44 71 PHE A CA 1
ATOM 579 C C . PHE A 1 71 ? 2.832 1.928 4.266 1.00 95.44 71 PHE A C 1
ATOM 581 O O . PHE A 1 71 ? 1.955 2.063 5.122 1.00 95.44 71 PHE A O 1
ATOM 588 N N . GLU A 1 72 ? 4.118 1.784 4.588 1.00 94.50 72 GLU A N 1
ATOM 589 C CA . GLU A 1 72 ? 4.609 1.746 5.968 1.00 94.50 72 GLU A CA 1
ATOM 590 C C . GLU A 1 72 ? 4.310 3.043 6.722 1.00 94.50 72 GLU A C 1
ATOM 592 O O . GLU A 1 72 ? 3.832 2.993 7.857 1.00 94.50 72 GLU A O 1
ATOM 597 N N . TYR A 1 73 ? 4.509 4.202 6.089 1.00 93.38 73 TYR A N 1
ATOM 598 C CA . TYR A 1 73 ? 4.150 5.495 6.673 1.00 93.38 73 TYR A CA 1
ATOM 599 C C . TYR A 1 73 ? 2.658 5.567 7.015 1.00 93.38 73 TYR A C 1
ATOM 601 O O . TYR A 1 73 ? 2.284 5.990 8.111 1.00 93.38 73 TYR A O 1
ATOM 609 N N . THR A 1 74 ? 1.800 5.124 6.093 1.00 90.00 74 THR A N 1
ATOM 610 C CA . THR A 1 74 ? 0.347 5.116 6.300 1.00 90.00 74 THR A CA 1
ATOM 611 C C . THR A 1 74 ? -0.035 4.192 7.450 1.00 90.00 74 THR A C 1
ATOM 613 O O . THR A 1 74 ? -0.821 4.589 8.310 1.00 90.00 74 THR A O 1
ATOM 616 N N . LYS A 1 75 ? 0.570 3.001 7.514 1.00 89.12 75 LYS A N 1
ATOM 617 C CA . LYS A 1 75 ? 0.376 2.047 8.608 1.00 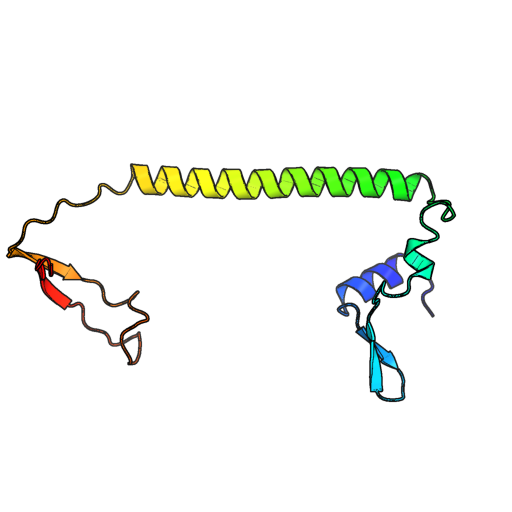89.12 75 LYS A CA 1
ATOM 618 C C . LYS A 1 75 ? 0.801 2.639 9.953 1.00 89.12 75 LYS A C 1
ATOM 620 O O . LYS A 1 75 ? 0.002 2.671 10.876 1.00 89.12 75 LYS A O 1
ATOM 625 N N . GLN A 1 76 ? 2.007 3.198 10.052 1.00 90.75 76 GLN A N 1
ATOM 626 C CA . GLN A 1 76 ? 2.484 3.818 11.293 1.00 90.75 76 GLN A CA 1
ATOM 627 C C . GLN A 1 76 ? 1.622 5.011 11.718 1.00 90.75 76 GLN A C 1
ATOM 629 O O . GLN A 1 76 ? 1.383 5.211 12.907 1.00 90.75 76 GLN A O 1
ATOM 634 N N . LYS A 1 77 ? 1.158 5.827 10.764 1.00 89.25 77 LYS A N 1
ATOM 635 C CA . LYS A 1 77 ? 0.231 6.929 11.044 1.00 89.25 77 LYS A CA 1
ATOM 636 C C . LYS A 1 77 ? -1.100 6.401 11.577 1.00 89.25 77 LYS A C 1
ATOM 638 O O . LYS A 1 77 ? -1.642 6.979 12.518 1.00 89.25 77 LYS A O 1
ATOM 643 N N . TRP A 1 78 ? -1.614 5.324 10.987 1.00 83.12 78 TRP A N 1
ATOM 644 C CA . TRP A 1 78 ? -2.827 4.656 11.444 1.00 83.12 78 TRP A CA 1
ATOM 645 C C . TRP A 1 78 ? -2.658 4.129 12.871 1.00 83.12 78 TRP A C 1
ATOM 647 O O . TRP A 1 78 ? -3.420 4.530 13.745 1.00 83.12 78 TRP A O 1
ATOM 657 N N . ASP A 1 79 ? -1.595 3.365 13.126 1.00 82.94 79 ASP A N 1
ATOM 658 C CA . ASP A 1 79 ? -1.293 2.767 14.432 1.00 82.94 79 ASP A CA 1
ATOM 659 C C . ASP A 1 79 ? -1.081 3.828 15.529 1.00 82.94 79 ASP A C 1
ATOM 661 O O . ASP A 1 79 ? -1.482 3.631 16.670 1.00 82.94 79 ASP A O 1
ATOM 665 N N . LYS A 1 80 ? -0.487 4.985 15.198 1.00 84.56 80 LYS A N 1
ATOM 666 C CA . LYS A 1 80 ? -0.314 6.101 16.150 1.00 84.56 80 LYS A CA 1
ATOM 667 C C . LYS A 1 80 ? -1.605 6.858 16.456 1.00 84.56 80 LYS A C 1
ATOM 669 O O . LYS A 1 80 ? -1.707 7.458 17.519 1.00 84.56 80 LYS A O 1
ATOM 674 N N . SER A 1 81 ? -2.533 6.925 15.503 1.00 78.44 81 SER A N 1
ATOM 675 C CA . SER A 1 81 ? -3.775 7.701 15.647 1.00 78.44 81 SER A CA 1
ATOM 676 C C . SER A 1 81 ? -4.936 6.881 16.197 1.00 78.44 81 SER A C 1
ATOM 678 O O . SER A 1 81 ? -5.891 7.465 16.702 1.00 78.44 81 SER A O 1
ATOM 680 N N . HIS A 1 82 ? -4.856 5.553 16.120 1.00 72.31 82 HIS A N 1
ATOM 681 C CA . HIS A 1 82 ? -5.904 4.653 16.577 1.00 72.31 82 HIS A CA 1
ATOM 682 C C . HIS A 1 82 ? -5.409 3.868 17.786 1.00 72.31 82 HIS A C 1
ATOM 684 O O . HIS A 1 82 ? -4.630 2.927 17.663 1.00 72.31 82 HIS A O 1
ATOM 690 N N . GLU A 1 83 ? -5.892 4.244 18.963 1.00 73.50 83 GLU A N 1
ATOM 691 C CA . GLU A 1 83 ? -5.812 3.386 20.138 1.00 73.50 83 GLU A CA 1
ATOM 692 C C . GLU A 1 83 ? -6.860 2.278 19.986 1.00 73.50 83 GLU A C 1
ATOM 694 O O . GLU A 1 83 ? -8.017 2.554 19.661 1.00 73.50 83 GLU A O 1
ATOM 699 N N . ASN A 1 84 ? -6.461 1.017 20.167 1.00 72.62 84 ASN A N 1
ATOM 700 C CA . ASN A 1 84 ? -7.419 -0.083 20.164 1.00 72.62 84 ASN A CA 1
ATOM 701 C C . ASN A 1 84 ? -8.308 0.053 21.407 1.00 72.62 84 ASN A C 1
ATOM 703 O O . ASN A 1 84 ? -7.787 -0.069 22.516 1.00 72.62 84 ASN A O 1
ATOM 707 N N . PRO A 1 85 ? -9.624 0.277 21.263 1.00 76.06 85 PRO A N 1
ATOM 708 C CA . PRO A 1 85 ? -10.503 0.351 22.419 1.00 76.06 85 PRO A CA 1
ATOM 709 C C . PRO A 1 85 ? -10.541 -1.002 23.141 1.00 76.06 85 PRO A C 1
ATOM 711 O O . PRO A 1 85 ? -10.798 -2.045 22.533 1.00 76.06 85 PRO A O 1
ATOM 714 N N . GLU A 1 86 ? -10.303 -0.989 24.452 1.00 78.69 86 GLU A N 1
ATOM 715 C CA . GLU A 1 86 ? -10.534 -2.154 25.303 1.00 78.69 86 GLU A CA 1
ATOM 716 C C . GLU A 1 86 ? -12.035 -2.292 25.580 1.00 78.69 86 GLU A C 1
ATOM 718 O O . GLU A 1 86 ? -12.608 -1.540 26.365 1.00 78.69 86 GLU A O 1
ATOM 723 N N . PHE A 1 87 ? -12.684 -3.265 24.938 1.00 81.06 87 PHE A N 1
ATOM 724 C CA . PHE A 1 87 ? -14.090 -3.579 25.195 1.00 81.06 87 PHE A CA 1
ATOM 725 C C . PHE A 1 87 ? -14.224 -4.597 26.328 1.00 81.06 87 PHE A C 1
ATOM 727 O O . PHE A 1 87 ? -13.647 -5.691 26.266 1.00 81.06 87 PHE A O 1
ATOM 734 N N . LYS A 1 88 ? -15.040 -4.284 27.338 1.00 85.38 88 LYS A N 1
ATOM 735 C CA . LYS A 1 88 ? -15.458 -5.250 28.359 1.00 85.38 88 LYS A CA 1
ATOM 736 C C . LYS A 1 88 ? -16.761 -5.917 27.933 1.00 85.38 88 LYS A C 1
ATOM 738 O O . LYS A 1 88 ? -17.580 -5.358 27.207 1.00 85.38 88 LYS A O 1
ATOM 743 N N . VAL A 1 89 ? -16.950 -7.161 28.372 1.00 83.19 89 VAL A N 1
ATOM 744 C CA . VAL A 1 89 ? -18.200 -7.888 28.118 1.00 83.19 89 VAL A CA 1
ATOM 745 C C . VAL A 1 89 ? -19.344 -7.133 28.793 1.00 83.19 89 VAL A C 1
ATOM 747 O O . VAL A 1 89 ? -19.297 -6.908 30.000 1.00 83.19 89 VAL A O 1
ATOM 750 N N . GLY A 1 90 ? -20.356 -6.758 28.011 1.00 81.50 90 GLY A N 1
ATOM 751 C CA . GLY A 1 90 ? -21.501 -5.967 28.472 1.00 81.50 90 GLY A CA 1
ATOM 752 C C . GLY A 1 90 ? -21.471 -4.483 28.092 1.00 81.50 90 GLY A C 1
ATOM 753 O O . GLY A 1 90 ? -22.509 -3.833 28.213 1.00 81.50 90 GLY A O 1
ATOM 754 N N . ASP A 1 91 ? -20.357 -3.954 27.578 1.00 84.69 91 ASP A N 1
ATOM 755 C CA . ASP A 1 91 ? -20.297 -2.565 27.107 1.00 84.69 91 ASP A CA 1
ATOM 756 C C . ASP A 1 91 ? -21.199 -2.368 25.882 1.00 84.69 91 ASP A C 1
ATOM 758 O O . ASP A 1 91 ? -21.202 -3.189 24.964 1.00 84.69 91 ASP A O 1
ATOM 762 N N . SER A 1 92 ? -21.969 -1.278 25.846 1.00 81.19 92 SER A N 1
ATOM 763 C CA . SER A 1 92 ? -22.792 -0.949 24.680 1.00 81.19 92 SER A CA 1
ATOM 764 C C . SER A 1 92 ? -21.901 -0.442 23.552 1.00 81.19 92 SER A C 1
ATOM 766 O O . SER A 1 92 ? -21.263 0.605 23.678 1.00 81.19 92 SER A O 1
ATOM 768 N N . ILE A 1 93 ? -21.856 -1.184 22.449 1.00 82.25 93 ILE A N 1
ATOM 769 C CA . ILE A 1 93 ? -21.045 -0.852 21.281 1.00 82.25 93 ILE A CA 1
ATOM 770 C C . ILE A 1 93 ? -21.931 -0.498 20.093 1.00 82.25 93 ILE A C 1
ATOM 772 O O . ILE A 1 93 ? -22.961 -1.127 19.843 1.00 82.25 93 ILE A O 1
ATOM 776 N N . LEU A 1 94 ? -21.496 0.508 19.335 1.00 80.81 94 LEU A N 1
ATOM 777 C CA . LEU A 1 94 ? -22.080 0.862 18.049 1.00 80.81 94 LEU A CA 1
ATOM 778 C C . LEU A 1 94 ? -21.211 0.269 16.938 1.00 80.81 94 LEU A C 1
ATOM 780 O O . LEU A 1 94 ? -20.108 0.746 16.671 1.00 80.81 94 LEU A O 1
ATOM 784 N N . ALA A 1 95 ? -21.707 -0.771 16.279 1.00 75.56 95 ALA A N 1
ATOM 785 C CA . ALA A 1 95 ? -21.050 -1.361 15.125 1.00 75.56 95 ALA A CA 1
ATOM 786 C C . ALA A 1 95 ? -21.551 -0.688 13.841 1.00 75.56 95 ALA A C 1
ATOM 788 O O . ALA A 1 95 ? -22.718 -0.817 13.459 1.00 75.56 95 ALA A O 1
ATOM 789 N N . SER A 1 96 ? -20.647 0.009 13.147 1.00 70.38 96 SER A N 1
ATOM 790 C CA . SER A 1 96 ? -20.924 0.516 11.802 1.00 70.38 96 SER A CA 1
ATOM 791 C C . SER A 1 96 ? -21.068 -0.653 10.835 1.00 70.38 96 SER A C 1
ATOM 793 O O . SER A 1 96 ? -20.147 -1.453 10.657 1.00 70.38 96 SER A O 1
ATOM 795 N N . THR A 1 97 ? -22.223 -0.741 10.179 1.00 68.69 97 THR A N 1
ATOM 796 C CA . THR A 1 97 ? -22.529 -1.826 9.243 1.00 68.69 97 THR A CA 1
ATOM 797 C C . THR A 1 97 ? -22.069 -1.561 7.810 1.00 68.69 97 THR A C 1
ATOM 799 O O . THR A 1 97 ? -22.222 -2.419 6.933 1.00 68.69 97 THR A O 1
ATOM 802 N N . PHE A 1 98 ? -21.435 -0.407 7.578 1.00 64.75 98 PHE A N 1
ATOM 803 C CA . PHE A 1 98 ? -20.996 0.057 6.262 1.00 64.75 98 PHE A CA 1
ATOM 804 C C . PHE A 1 98 ? -19.979 -0.890 5.600 1.00 64.75 98 PHE A C 1
ATOM 806 O O . PHE A 1 98 ? -20.068 -1.158 4.400 1.00 64.75 98 PHE A O 1
ATOM 813 N N . ASN A 1 99 ? -19.065 -1.462 6.393 1.00 62.62 99 ASN A N 1
ATOM 814 C CA . ASN A 1 99 ? -17.976 -2.318 5.907 1.00 62.62 99 ASN A CA 1
ATOM 815 C C . ASN A 1 99 ? -18.262 -3.829 6.009 1.00 62.62 99 ASN A C 1
ATOM 817 O O . ASN A 1 99 ? -17.422 -4.639 5.613 1.00 62.62 99 ASN A O 1
ATOM 821 N N . PHE A 1 100 ? -19.438 -4.249 6.495 1.00 66.00 100 PHE A N 1
ATOM 822 C CA . PHE A 1 100 ? -19.785 -5.672 6.514 1.00 66.00 100 PHE A CA 1
ATOM 823 C C . PHE A 1 100 ? -20.191 -6.151 5.114 1.00 66.00 100 PHE A C 1
ATOM 825 O O . PHE A 1 100 ? -21.338 -5.993 4.677 1.00 66.00 100 PHE A O 1
ATOM 832 N N . ASN A 1 101 ? -19.246 -6.795 4.427 1.00 65.31 101 ASN A N 1
ATOM 833 C CA . ASN A 1 101 ? -19.473 -7.454 3.135 1.00 65.31 101 ASN A CA 1
ATOM 834 C C . ASN A 1 101 ? -20.266 -8.770 3.260 1.00 65.31 101 ASN A C 1
ATOM 836 O O . ASN A 1 101 ? -20.844 -9.224 2.278 1.00 65.31 101 ASN A O 1
ATOM 840 N N . ASN A 1 102 ? -20.350 -9.343 4.465 1.00 64.12 102 ASN A N 1
ATOM 841 C CA . ASN A 1 102 ? -20.988 -10.643 4.718 1.00 64.12 102 ASN A CA 1
ATOM 842 C C . ASN A 1 102 ? -22.508 -10.560 4.955 1.00 64.12 102 ASN A C 1
ATOM 844 O O . ASN A 1 102 ? -23.167 -11.586 5.094 1.00 64.12 102 ASN A O 1
ATOM 848 N N . ILE A 1 103 ? -23.081 -9.354 5.001 1.00 64.62 103 ILE A N 1
ATOM 849 C CA . ILE A 1 103 ? -24.515 -9.144 5.238 1.00 64.62 103 ILE A CA 1
ATOM 850 C C . ILE A 1 103 ? -25.191 -8.848 3.893 1.00 64.62 103 ILE A C 1
ATOM 852 O O . ILE A 1 103 ? -24.922 -7.803 3.286 1.00 64.62 103 ILE A O 1
ATOM 856 N N . LYS A 1 104 ? -26.055 -9.765 3.429 1.00 62.16 104 LYS A N 1
ATOM 857 C CA . LYS A 1 104 ? -26.856 -9.612 2.199 1.00 62.16 104 LYS A CA 1
ATOM 858 C C . LYS A 1 104 ? -27.820 -8.423 2.338 1.00 62.16 104 LYS A C 1
ATOM 860 O O . LYS A 1 104 ? -28.543 -8.339 3.322 1.00 62.16 104 LYS A O 1
ATOM 865 N N . GLY A 1 105 ? -27.832 -7.518 1.355 1.00 67.94 105 GLY A N 1
ATOM 866 C CA . GLY A 1 105 ? -28.744 -6.365 1.293 1.00 67.94 105 GLY A CA 1
ATOM 867 C C . GLY A 1 105 ? -28.094 -5.082 0.744 1.00 67.94 105 GLY A C 1
ATOM 868 O O . GLY A 1 105 ? -26.864 -5.008 0.639 1.00 67.94 105 GLY A O 1
ATOM 869 N N . PRO A 1 106 ? -28.892 -4.064 0.375 1.00 65.31 106 PRO A N 1
ATOM 870 C CA . PRO A 1 106 ? -28.394 -2.798 -0.164 1.00 65.31 106 PRO A CA 1
ATOM 871 C C . PRO A 1 106 ? -27.531 -2.040 0.859 1.00 65.31 106 PRO A C 1
ATOM 873 O O . PRO A 1 106 ? -27.983 -1.698 1.947 1.00 65.31 106 PRO A O 1
ATOM 876 N N . LYS A 1 107 ? -26.276 -1.730 0.491 1.00 61.56 107 LYS A N 1
ATOM 877 C CA . LYS A 1 107 ? -25.268 -1.100 1.375 1.00 61.56 107 LYS A CA 1
ATOM 878 C C . LYS A 1 107 ? -25.675 0.269 1.945 1.00 61.56 107 LYS A C 1
ATOM 880 O O . LYS A 1 107 ? -25.149 0.663 2.974 1.00 61.56 107 LYS A O 1
ATOM 885 N N . LYS A 1 108 ? -26.580 0.987 1.272 1.00 60.75 108 LYS A N 1
ATOM 886 C CA . LYS A 1 108 ? -26.977 2.367 1.607 1.00 60.75 108 LYS A CA 1
ATOM 887 C C . LYS A 1 108 ? -28.044 2.473 2.708 1.00 60.75 108 LYS A C 1
ATOM 889 O O . LYS A 1 108 ? -28.286 3.573 3.179 1.00 60.75 108 LYS A O 1
ATOM 894 N N . PHE A 1 109 ? -28.660 1.357 3.101 1.00 56.06 109 PHE A N 1
ATOM 895 C CA . PHE A 1 109 ? -29.755 1.303 4.082 1.00 56.06 109 PHE A CA 1
ATOM 896 C C . PHE A 1 109 ? -29.465 0.301 5.205 1.00 56.06 109 PHE A C 1
ATOM 898 O O . PHE A 1 109 ? -30.364 -0.379 5.688 1.00 56.06 109 PHE A O 1
ATOM 905 N N . LYS A 1 110 ? -28.191 0.128 5.568 1.00 65.94 110 LYS A N 1
ATOM 906 C CA . LYS A 1 110 ? -27.844 -0.711 6.714 1.00 65.94 110 LYS A CA 1
ATOM 907 C C . LYS A 1 110 ? -27.833 0.172 7.954 1.00 65.94 110 LYS A C 1
ATOM 909 O O . LYS A 1 110 ? -26.984 1.053 8.062 1.00 65.94 110 LYS A O 1
ATOM 914 N N . ASP A 1 111 ? -28.774 -0.069 8.858 1.00 68.56 111 ASP A N 1
ATOM 915 C CA . ASP A 1 111 ? -28.792 0.601 10.154 1.00 68.56 111 ASP A CA 1
ATOM 916 C C . ASP A 1 111 ? -27.530 0.237 10.944 1.00 68.56 111 ASP A C 1
ATOM 918 O O . ASP A 1 111 ? -26.990 -0.874 10.839 1.00 68.56 111 ASP A O 1
ATOM 922 N N . SER A 1 112 ? -27.025 1.195 11.717 1.00 70.75 112 SER A N 1
ATOM 923 C CA . SER A 1 112 ? -25.952 0.939 12.673 1.00 70.75 112 SER A CA 1
ATOM 924 C C . SER A 1 112 ? -26.484 0.025 13.773 1.00 70.75 112 SER A C 1
ATOM 926 O O . SER A 1 112 ? -27.550 0.277 14.331 1.00 70.75 112 SER A O 1
ATOM 928 N N . PHE A 1 113 ? -25.751 -1.038 14.099 1.00 76.75 113 PHE A N 1
ATOM 929 C CA . PHE A 1 113 ? -26.153 -1.945 15.170 1.00 76.75 113 PHE A CA 1
ATOM 930 C C . PHE A 1 113 ? -25.651 -1.409 16.511 1.00 76.75 113 PHE A C 1
ATOM 932 O O . PHE A 1 113 ? -24.449 -1.205 16.673 1.00 76.75 113 PHE A O 1
ATOM 939 N N . SER A 1 114 ? -26.553 -1.208 17.471 1.00 80.06 114 SER A N 1
ATOM 940 C CA . SER A 1 114 ? -26.216 -0.896 18.863 1.00 80.06 114 SER A CA 1
ATOM 941 C C . SER A 1 114 ? -26.582 -2.072 19.763 1.00 80.06 114 SER A C 1
ATOM 943 O O . SER A 1 114 ? -27.751 -2.461 19.814 1.00 80.06 114 SER A O 1
ATOM 945 N N . GLY A 1 115 ? -25.618 -2.627 20.491 1.00 82.50 115 GLY A N 1
ATOM 946 C CA . GLY A 1 115 ? -25.875 -3.738 21.405 1.00 82.50 115 GLY A CA 1
ATOM 947 C C . GLY A 1 115 ? -24.704 -4.015 22.345 1.00 82.50 115 GLY A C 1
ATOM 948 O O . GLY A 1 115 ? -23.616 -3.479 22.136 1.00 82.50 115 GLY A O 1
ATOM 949 N N . PRO A 1 116 ? -24.907 -4.836 23.390 1.00 85.00 116 PRO A N 1
ATOM 950 C CA . PRO A 1 116 ? -23.837 -5.190 24.311 1.00 85.00 116 PRO A CA 1
ATOM 951 C C . PRO A 1 116 ? -22.748 -5.998 23.595 1.00 85.00 116 PRO A C 1
ATOM 953 O O . PRO A 1 116 ? -23.041 -6.872 22.774 1.00 85.00 116 PRO A O 1
ATOM 956 N N . PHE A 1 117 ? -21.486 -5.739 23.927 1.00 81.50 117 PHE A N 1
ATOM 957 C CA . PHE A 1 117 ? -20.358 -6.518 23.440 1.00 81.50 117 PHE A CA 1
ATOM 958 C C . PHE A 1 117 ? -20.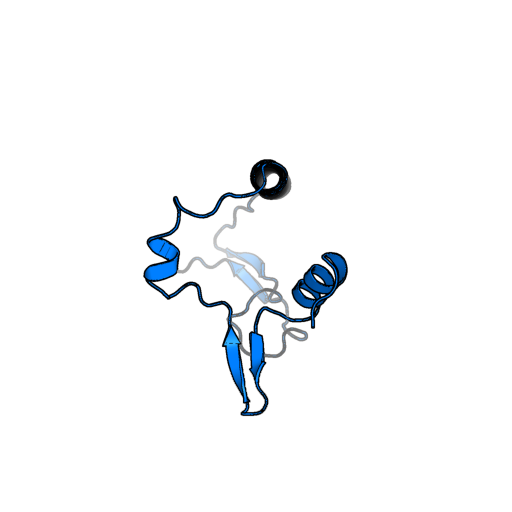382 -7.912 24.074 1.00 81.50 117 PHE A C 1
ATOM 960 O O . PHE A 1 117 ? -20.228 -8.070 25.289 1.00 81.50 117 PHE A O 1
ATOM 967 N N . ILE A 1 118 ? -20.583 -8.929 23.235 1.00 81.25 118 ILE A N 1
ATOM 968 C CA . ILE A 1 118 ? -20.633 -10.338 23.631 1.00 81.25 118 ILE A CA 1
ATOM 969 C C . ILE A 1 118 ? -19.447 -11.052 22.984 1.00 81.25 118 ILE A C 1
ATOM 971 O O . ILE A 1 118 ? -19.306 -11.067 21.761 1.00 81.25 118 ILE A O 1
ATOM 975 N N . LYS A 1 119 ? -18.602 -11.677 23.805 1.00 74.75 119 LYS A N 1
ATOM 976 C CA . LYS A 1 119 ? -17.506 -12.529 23.338 1.00 74.75 119 LYS A CA 1
ATOM 977 C C . LYS A 1 119 ? -18.011 -13.969 23.230 1.00 74.75 119 LYS A C 1
ATOM 979 O O . LYS A 1 119 ? -18.128 -14.651 24.245 1.00 74.75 119 LYS A O 1
ATOM 984 N N . TYR A 1 120 ? -18.326 -14.423 22.019 1.00 64.94 120 TYR A N 1
ATOM 985 C CA . TYR A 1 120 ? -18.602 -15.841 21.768 1.00 64.94 120 TYR A CA 1
ATOM 986 C C . TYR A 1 120 ? -17.286 -16.627 21.867 1.00 64.94 120 TYR A C 1
ATOM 988 O O . TYR A 1 120 ? -16.260 -16.181 21.349 1.00 64.94 120 TYR A O 1
ATOM 996 N N . ARG A 1 121 ? -17.304 -17.734 22.614 1.00 52.62 121 ARG A N 1
ATOM 997 C CA . ARG A 1 121 ? -16.159 -18.630 22.807 1.00 52.62 121 ARG A CA 1
ATOM 998 C C . ARG A 1 121 ? -16.074 -19.651 21.682 1.00 52.62 121 ARG A C 1
ATOM 1000 O O . ARG A 1 121 ? -17.153 -20.095 21.237 1.00 52.62 121 ARG A O 1
#

Radius of gyration: 27.72 Å; chains: 1; bounding box: 54×30×70 Å